Protein AF-J9F8K2-F1 (afdb_monomer)

Foldseek 3Di:
DVVVLVVLVVVLVQQWFKWKWFQDPLDTDTDDTDGDDPDQVVVCVVCVVVRDDQATWIWMWGADDPRQEIEIETDYHPNHDPVRVVSSVVCVVVVCVSSDVRSYPYYYYHPPPPPD

Radius of gyration: 13.56 Å; Cα contacts (8 Å, |Δi|>4): 188; chains: 1; bounding box: 40×27×32 Å

Structure (mmCIF, N/CA/C/O backbone):
data_AF-J9F8K2-F1
#
_entry.id   AF-J9F8K2-F1
#
loop_
_atom_site.group_PDB
_atom_site.id
_atom_site.type_symbol
_atom_site.label_atom_id
_atom_site.label_alt_id
_atom_site.label_comp_id
_atom_site.label_asym_id
_atom_site.label_entity_id
_atom_site.label_seq_id
_atom_site.pdbx_PDB_ins_code
_atom_site.Cartn_x
_atom_site.Cartn_y
_atom_site.Cartn_z
_atom_site.occupancy
_atom_site.B_iso_or_equiv
_atom_site.auth_seq_id
_atom_site.auth_comp_id
_atom_site.auth_asym_id
_atom_site.auth_atom_id
_atom_site.pdbx_PDB_model_num
ATOM 1 N N . SER A 1 1 ? 3.702 7.890 13.434 1.00 62.84 1 SER A N 1
ATOM 2 C CA . SER A 1 1 ? 4.757 7.115 14.138 1.00 62.84 1 SER A CA 1
ATOM 3 C C . SER A 1 1 ? 6.082 7.261 13.400 1.00 62.84 1 SER A C 1
ATOM 5 O O . SER A 1 1 ? 6.080 7.185 12.174 1.00 62.84 1 SER A O 1
ATOM 7 N N . ASP A 1 2 ? 7.209 7.443 14.101 1.00 79.12 2 ASP A N 1
ATOM 8 C CA . ASP A 1 2 ? 8.545 7.610 13.489 1.00 79.12 2 ASP A CA 1
ATOM 9 C C . ASP A 1 2 ? 8.914 6.492 12.506 1.00 79.12 2 ASP A C 1
ATOM 11 O O . ASP A 1 2 ? 9.618 6.723 11.523 1.00 79.12 2 ASP A O 1
ATOM 15 N N . LYS A 1 3 ? 8.413 5.272 12.740 1.00 84.44 3 LYS A N 1
ATOM 16 C CA . LYS A 1 3 ? 8.633 4.120 11.854 1.00 84.44 3 LYS A CA 1
ATOM 17 C C . LYS A 1 3 ? 8.012 4.329 10.471 1.00 84.44 3 LYS A C 1
ATOM 19 O O . LYS A 1 3 ? 8.649 4.030 9.465 1.00 84.44 3 LYS A O 1
ATOM 24 N N . LEU A 1 4 ? 6.799 4.875 10.418 1.00 85.38 4 LEU A N 1
ATOM 25 C CA . LEU A 1 4 ? 6.082 5.106 9.166 1.00 85.38 4 LEU A CA 1
ATOM 26 C C . LEU A 1 4 ? 6.705 6.252 8.362 1.00 85.38 4 LEU A C 1
ATOM 28 O O . LEU A 1 4 ? 6.889 6.129 7.155 1.00 85.38 4 LEU A O 1
ATOM 32 N N . LEU A 1 5 ? 7.113 7.331 9.035 1.00 86.44 5 LEU A N 1
ATOM 33 C CA . LEU A 1 5 ? 7.813 8.443 8.387 1.00 86.44 5 LEU A CA 1
ATOM 34 C C . LEU A 1 5 ? 9.155 7.996 7.791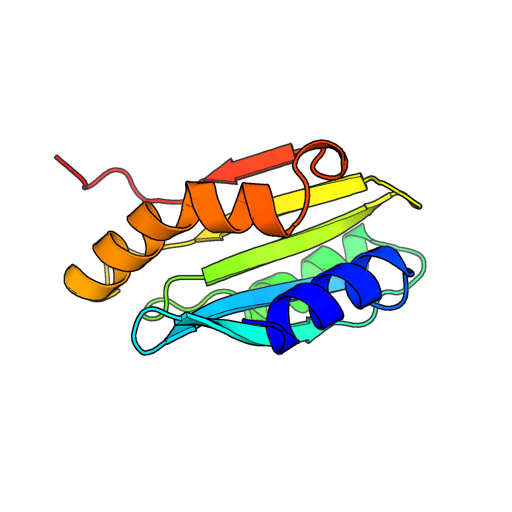 1.00 86.44 5 LEU A C 1
ATOM 36 O O . LEU A 1 5 ? 9.472 8.340 6.651 1.00 86.44 5 LEU A O 1
ATOM 40 N N . ARG A 1 6 ? 9.924 7.177 8.524 1.00 88.50 6 ARG A N 1
ATOM 41 C CA . ARG A 1 6 ? 11.156 6.556 8.007 1.00 88.50 6 ARG A CA 1
ATOM 42 C C . ARG A 1 6 ? 10.871 5.713 6.768 1.00 88.50 6 ARG A C 1
ATOM 44 O O . ARG A 1 6 ? 11.544 5.884 5.757 1.00 88.50 6 ARG A O 1
ATOM 51 N N . PHE A 1 7 ? 9.829 4.889 6.813 1.00 89.50 7 PHE A N 1
ATOM 52 C CA . PHE A 1 7 ? 9.419 4.074 5.676 1.00 89.50 7 PHE A CA 1
ATOM 53 C C . PHE A 1 7 ? 9.007 4.908 4.452 1.00 89.50 7 PHE A C 1
ATOM 55 O O . PHE A 1 7 ? 9.388 4.601 3.323 1.00 89.50 7 PHE A O 1
ATOM 62 N N . PHE A 1 8 ? 8.278 6.009 4.643 1.00 88.81 8 PHE A N 1
ATOM 63 C CA . PHE A 1 8 ? 7.94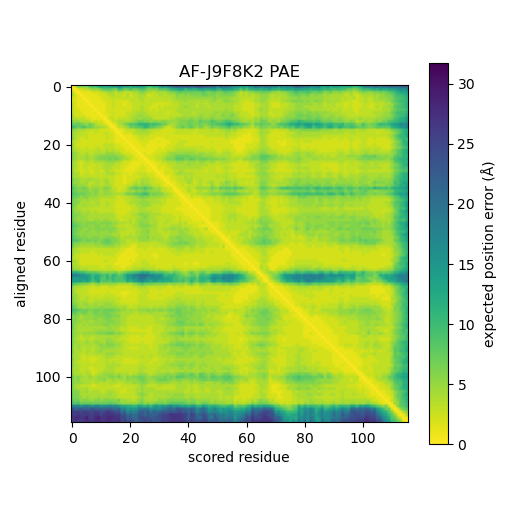2 6.915 3.543 1.00 88.81 8 PHE A CA 1
ATOM 64 C C . PHE A 1 8 ? 9.179 7.579 2.934 1.00 88.81 8 PHE A C 1
ATOM 66 O O . PHE A 1 8 ? 9.228 7.783 1.720 1.00 88.81 8 PHE A O 1
ATOM 73 N N . ASN A 1 9 ? 10.201 7.872 3.736 1.00 88.38 9 ASN A N 1
ATOM 74 C CA . ASN A 1 9 ? 11.479 8.358 3.221 1.00 88.38 9 ASN A CA 1
ATOM 75 C C . ASN A 1 9 ? 12.234 7.268 2.442 1.00 88.38 9 ASN A C 1
ATOM 77 O O . ASN A 1 9 ? 12.797 7.553 1.385 1.00 88.38 9 ASN A O 1
ATOM 81 N N . GLU A 1 10 ? 12.180 6.010 2.883 1.00 87.75 10 GLU A N 1
ATOM 82 C CA . GLU A 1 10 ? 12.724 4.875 2.125 1.00 87.75 10 GLU A CA 1
ATOM 83 C C . GLU A 1 10 ? 11.995 4.663 0.796 1.00 87.75 10 GLU A C 1
ATOM 85 O O . GLU A 1 10 ? 12.646 4.427 -0.224 1.00 87.75 10 GLU A O 1
ATOM 90 N N . CYS A 1 11 ? 10.670 4.825 0.766 1.00 86.62 11 CYS A N 1
ATOM 91 C CA . CYS A 1 11 ? 9.895 4.799 -0.473 1.00 86.62 11 CYS A CA 1
ATOM 92 C C . CYS A 1 11 ? 10.441 5.830 -1.466 1.00 86.62 11 CYS A C 1
ATOM 94 O O . CYS A 1 11 ? 10.776 5.492 -2.602 1.00 86.62 11 CYS A O 1
ATOM 96 N N . LYS A 1 12 ? 10.639 7.069 -1.004 1.00 82.69 12 LYS A N 1
ATOM 97 C CA . LYS A 1 12 ? 11.183 8.172 -1.810 1.00 82.69 12 LYS A CA 1
ATOM 98 C C . LYS A 1 12 ? 12.627 7.938 -2.274 1.00 82.69 12 LYS A C 1
ATOM 100 O O . LYS A 1 12 ? 13.026 8.523 -3.272 1.00 82.69 12 LYS A O 1
ATOM 105 N N . SER A 1 13 ? 13.390 7.056 -1.619 1.00 82.75 13 SER A N 1
ATOM 106 C CA . SER A 1 13 ? 14.744 6.670 -2.059 1.00 82.75 13 SER A CA 1
ATOM 107 C C . SER A 1 13 ? 14.770 5.761 -3.300 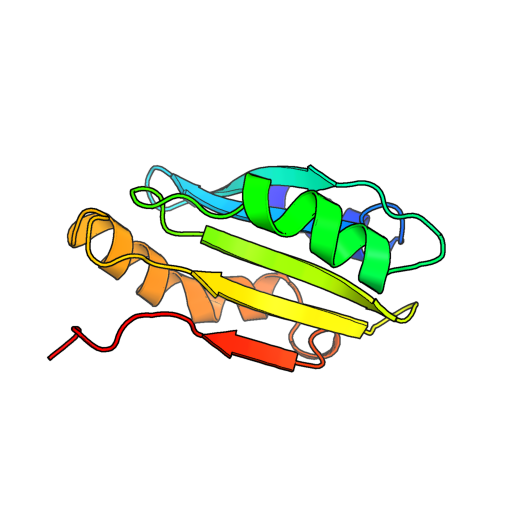1.00 82.75 13 SER A C 1
ATOM 109 O O . SER A 1 13 ? 15.840 5.476 -3.829 1.00 82.75 13 SER A O 1
ATOM 111 N N . GLY A 1 14 ? 13.607 5.283 -3.760 1.00 78.62 14 GLY A N 1
ATOM 112 C CA . GLY A 1 14 ? 13.456 4.516 -5.001 1.00 78.62 14 GLY A CA 1
ATOM 113 C C . GLY A 1 14 ? 13.626 2.999 -4.870 1.00 78.62 14 GLY A C 1
ATOM 114 O O . GLY A 1 14 ? 13.429 2.271 -5.838 1.00 78.62 14 GLY A O 1
ATOM 115 N N . LYS A 1 15 ? 13.922 2.482 -3.673 1.00 79.88 15 LYS A N 1
ATOM 116 C CA . LYS A 1 15 ? 14.086 1.032 -3.438 1.00 79.88 15 LYS A CA 1
ATOM 117 C C . LYS A 1 15 ? 12.763 0.257 -3.410 1.00 79.88 15 LYS A C 1
ATOM 119 O O . LYS A 1 15 ? 12.756 -0.959 -3.602 1.00 79.88 15 LYS A O 1
ATOM 124 N N . ILE A 1 16 ? 11.657 0.952 -3.154 1.00 89.31 16 ILE A N 1
ATOM 125 C CA . ILE A 1 16 ? 10.325 0.369 -2.975 1.00 89.31 16 ILE A CA 1
ATOM 126 C C . ILE A 1 16 ? 9.458 0.749 -4.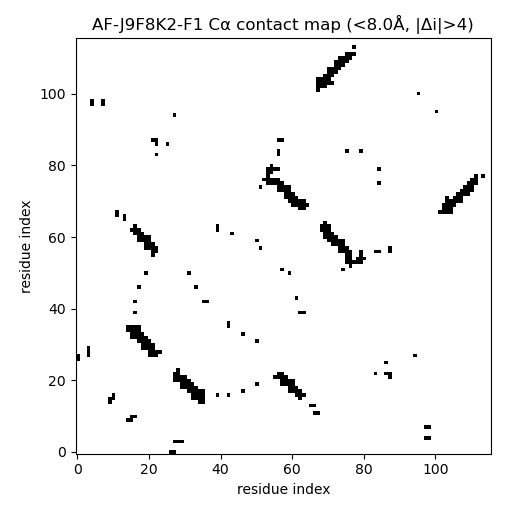175 1.00 89.31 16 ILE A C 1
ATOM 128 O O . ILE A 1 16 ? 9.402 1.909 -4.586 1.00 89.31 16 ILE A O 1
ATOM 132 N N . ARG A 1 17 ? 8.785 -0.245 -4.754 1.00 90.94 17 ARG A N 1
ATOM 133 C CA . ARG A 1 17 ? 7.842 -0.066 -5.866 1.00 90.94 17 ARG A CA 1
ATOM 134 C C . ARG A 1 17 ? 6.410 -0.051 -5.387 1.00 90.94 17 ARG A C 1
ATOM 136 O O . ARG A 1 17 ? 5.631 0.759 -5.873 1.00 90.94 17 ARG A O 1
ATOM 143 N N . LEU A 1 18 ? 6.081 -0.942 -4.462 1.00 92.44 18 LEU A N 1
ATOM 144 C CA . LEU A 1 18 ? 4.752 -1.051 -3.888 1.00 92.44 18 LEU A CA 1
ATOM 145 C C . LEU A 1 18 ? 4.861 -1.082 -2.367 1.00 92.44 18 LEU A C 1
ATOM 147 O O . LEU A 1 18 ? 5.735 -1.758 -1.830 1.00 92.44 18 LEU A O 1
ATOM 151 N N . ALA A 1 19 ? 3.947 -0.407 -1.682 1.00 93.00 19 ALA A N 1
ATOM 152 C CA . ALA A 1 19 ? 3.728 -0.579 -0.255 1.00 93.00 19 ALA A CA 1
ATOM 153 C C . ALA A 1 19 ? 2.231 -0.694 0.046 1.00 93.00 19 ALA A C 1
ATOM 155 O O . ALA A 1 19 ? 1.451 0.143 -0.405 1.00 93.00 19 ALA A O 1
ATOM 156 N N . LYS A 1 20 ? 1.851 -1.700 0.838 1.00 94.06 20 LYS A N 1
ATOM 157 C CA . LYS A 1 20 ? 0.524 -1.836 1.448 1.00 94.06 20 LYS A CA 1
ATOM 158 C C . LYS A 1 20 ? 0.600 -1.319 2.878 1.00 94.06 20 LYS A C 1
ATOM 160 O O . LYS A 1 20 ? 1.401 -1.811 3.676 1.00 94.06 20 LYS A O 1
ATOM 165 N N . ILE A 1 21 ? -0.246 -0.356 3.204 1.00 93.69 21 ILE A N 1
ATOM 166 C CA . ILE A 1 21 ? -0.399 0.210 4.538 1.00 93.69 21 ILE A CA 1
ATOM 167 C C . ILE A 1 21 ? -1.813 -0.098 5.010 1.00 93.69 21 ILE A C 1
ATOM 169 O O . ILE A 1 21 ? -2.771 0.059 4.264 1.00 93.69 21 ILE A O 1
ATOM 173 N N . VAL A 1 22 ? -1.941 -0.542 6.249 1.00 92.75 22 VAL A N 1
ATOM 174 C CA . VAL A 1 22 ? -3.2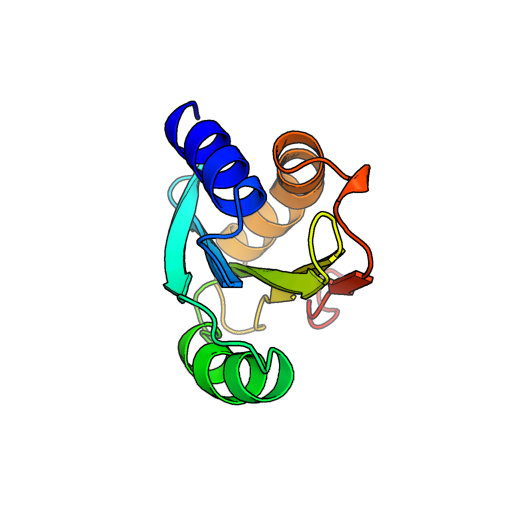16 -0.892 6.881 1.00 92.75 22 VAL A CA 1
ATOM 175 C C . VAL A 1 22 ? -3.352 -0.106 8.170 1.00 92.75 22 VAL A C 1
ATOM 177 O O . VAL A 1 22 ? -2.347 0.322 8.743 1.00 92.75 22 VAL A O 1
ATOM 180 N N . VAL A 1 23 ? -4.579 0.081 8.641 1.00 90.38 23 VAL A N 1
ATOM 181 C CA . VAL A 1 23 ? -4.807 0.657 9.966 1.00 90.38 23 VAL A CA 1
ATOM 182 C C . VAL A 1 23 ? -5.000 -0.483 10.953 1.00 90.38 23 VAL A C 1
ATOM 184 O O . VAL A 1 23 ? -5.978 -1.216 10.869 1.00 90.38 23 VAL A O 1
ATOM 187 N N . LYS A 1 24 ? -4.064 -0.639 11.889 1.00 87.31 24 LYS A N 1
ATOM 188 C CA . LYS A 1 24 ? -4.138 -1.630 12.969 1.00 87.31 24 LYS A CA 1
ATOM 189 C C . LYS A 1 24 ? -4.085 -0.898 14.295 1.00 87.31 24 LYS A C 1
ATOM 191 O O . LYS A 1 24 ? -3.177 -0.107 14.512 1.00 87.31 24 LYS A O 1
ATOM 196 N N . ASN A 1 25 ? -5.063 -1.154 15.163 1.00 85.62 25 ASN A N 1
ATOM 197 C CA . ASN A 1 25 ? -5.198 -0.467 16.452 1.00 85.62 25 ASN A CA 1
ATOM 198 C C . ASN A 1 25 ? -5.135 1.067 16.317 1.00 85.62 25 ASN A C 1
ATOM 200 O O . ASN A 1 25 ? -4.444 1.723 17.083 1.00 85.62 25 ASN A O 1
ATOM 204 N N . GLU A 1 26 ? -5.823 1.620 15.310 1.00 83.56 26 GLU A N 1
ATOM 205 C CA . GLU A 1 26 ? -5.874 3.069 15.027 1.00 83.56 26 GLU A CA 1
ATOM 206 C C . GLU A 1 26 ? -4.530 3.689 14.587 1.00 83.56 26 GLU A C 1
ATOM 208 O O . GLU A 1 26 ? -4.436 4.898 14.386 1.00 83.56 26 GLU A O 1
ATOM 213 N N . GLU A 1 27 ? -3.515 2.863 14.313 1.00 86.94 27 GLU A N 1
ATOM 214 C CA . GLU A 1 27 ? -2.223 3.292 13.784 1.00 86.94 27 GLU A CA 1
ATOM 215 C C . GLU A 1 27 ? -1.972 2.783 12.359 1.00 86.94 27 GLU A C 1
ATOM 217 O O . GLU A 1 27 ? -2.262 1.638 12.001 1.00 86.94 27 GLU A O 1
ATOM 222 N N . LEU A 1 28 ? -1.364 3.638 11.535 1.00 89.81 28 LEU A N 1
ATOM 223 C CA . LEU A 1 28 ? -0.927 3.292 10.186 1.00 89.81 28 LEU A CA 1
ATOM 224 C C . LEU A 1 28 ? 0.317 2.395 10.238 1.00 89.81 28 LEU A C 1
ATOM 226 O O . LEU A 1 28 ? 1.387 2.806 10.693 1.00 89.81 28 LEU A O 1
ATOM 230 N N . CYS A 1 29 ? 0.183 1.178 9.718 1.00 90.88 29 CYS A N 1
ATOM 231 C CA . CYS A 1 29 ? 1.211 0.146 9.752 1.00 90.88 29 CYS A CA 1
ATOM 232 C C . CYS A 1 29 ? 1.528 -0.365 8.345 1.00 90.88 29 CYS A C 1
ATOM 234 O O . CYS A 1 29 ? 0.628 -0.636 7.553 1.00 90.88 29 CYS A O 1
ATOM 236 N N . VAL A 1 30 ? 2.812 -0.559 8.042 1.00 92.00 30 VAL A N 1
ATOM 237 C CA . VAL A 1 30 ? 3.239 -1.208 6.795 1.00 92.00 30 VAL A CA 1
ATOM 238 C C . VAL A 1 30 ? 2.969 -2.707 6.908 1.00 92.00 30 VAL A C 1
ATOM 240 O O . VAL A 1 30 ? 3.493 -3.366 7.801 1.00 92.00 30 VAL A O 1
ATOM 243 N N . ASN A 1 31 ? 2.137 -3.234 6.014 1.00 91.44 31 ASN A N 1
ATOM 244 C CA . ASN A 1 31 ? 1.745 -4.645 5.981 1.00 91.44 31 ASN A CA 1
ATOM 245 C C . ASN A 1 31 ? 2.557 -5.424 4.937 1.00 91.44 31 ASN A C 1
ATOM 247 O O . ASN A 1 31 ? 3.005 -6.534 5.203 1.00 91.44 31 ASN A O 1
ATOM 251 N N . PHE A 1 32 ? 2.808 -4.814 3.776 1.00 90.31 32 PHE A N 1
ATOM 252 C CA . PHE A 1 32 ? 3.562 -5.431 2.687 1.00 90.31 32 PHE A CA 1
ATOM 253 C C . PHE A 1 32 ? 4.406 -4.395 1.942 1.00 90.31 32 PHE A C 1
ATOM 255 O O . PHE A 1 32 ? 4.014 -3.234 1.813 1.00 90.31 32 PHE A O 1
ATOM 262 N N . GLN A 1 33 ? 5.554 -4.828 1.420 1.00 91.12 33 GLN A N 1
ATOM 263 C CA . GLN A 1 33 ? 6.396 -4.034 0.531 1.00 91.12 33 GLN A CA 1
ATOM 264 C C . GLN A 1 33 ? 6.910 -4.885 -0.634 1.00 91.12 33 GLN A C 1
ATOM 266 O O . GLN A 1 33 ? 7.410 -5.994 -0.447 1.00 91.12 33 GLN A O 1
ATOM 271 N N . GLY A 1 34 ? 6.821 -4.337 -1.840 1.00 88.12 34 GLY A N 1
ATOM 272 C CA . GLY A 1 34 ? 7.292 -4.950 -3.073 1.00 88.12 34 GLY A CA 1
ATOM 273 C C . GLY A 1 34 ? 8.479 -4.184 -3.645 1.00 88.12 34 GLY A C 1
ATOM 274 O O . GLY A 1 34 ? 8.427 -2.960 -3.816 1.00 88.12 34 GLY A O 1
ATOM 275 N N . LYS A 1 35 ? 9.545 -4.911 -3.991 1.00 88.06 35 LYS A N 1
ATOM 276 C CA . LYS A 1 35 ? 10.618 -4.381 -4.843 1.00 88.06 35 LYS A CA 1
ATOM 277 C C . LYS A 1 35 ? 10.123 -4.297 -6.285 1.00 88.06 35 LYS A C 1
ATOM 279 O O . LYS A 1 35 ? 9.331 -5.133 -6.722 1.00 88.06 35 LYS A O 1
ATOM 284 N N . GLY A 1 36 ? 10.591 -3.279 -6.997 1.00 84.25 36 GLY A N 1
ATOM 285 C CA . GLY A 1 36 ? 10.265 -3.083 -8.404 1.00 84.25 36 GLY A CA 1
ATOM 286 C C . GLY A 1 36 ? 11.360 -3.547 -9.334 1.00 84.25 36 GLY A C 1
ATOM 287 O O . GLY A 1 36 ? 12.530 -3.605 -8.958 1.00 84.25 36 GLY A O 1
ATOM 288 N N . THR A 1 37 ? 10.956 -3.810 -10.563 1.00 86.25 37 THR A N 1
ATOM 289 C CA . THR A 1 37 ? 11.825 -3.934 -11.725 1.00 86.25 37 THR A CA 1
ATOM 290 C C . THR A 1 37 ? 11.791 -2.630 -12.526 1.00 86.25 37 THR A C 1
ATOM 292 O O . THR A 1 37 ? 11.266 -1.611 -12.066 1.00 86.25 37 THR A O 1
ATOM 295 N N . THR A 1 38 ? 12.369 -2.628 -13.724 1.00 84.75 38 THR A N 1
ATOM 296 C CA . THR A 1 38 ? 12.282 -1.500 -14.660 1.00 84.75 38 THR A CA 1
ATOM 297 C C . THR A 1 38 ? 10.883 -1.340 -15.265 1.00 84.75 38 THR A C 1
ATOM 299 O O . THR A 1 38 ? 10.515 -0.229 -15.640 1.00 84.75 38 THR A O 1
ATOM 302 N N . ASP A 1 39 ? 10.074 -2.406 -15.315 1.00 89.44 39 ASP A N 1
ATOM 303 C CA . ASP A 1 39 ? 8.710 -2.371 -15.847 1.00 89.44 39 ASP A CA 1
ATOM 304 C C . ASP A 1 39 ? 7.674 -2.275 -14.721 1.00 89.44 39 ASP A C 1
ATOM 306 O O . ASP A 1 39 ? 7.213 -3.267 -14.148 1.00 89.44 39 ASP A O 1
ATOM 310 N N . TRP A 1 40 ? 7.247 -1.044 -14.438 1.00 89.62 40 TRP A N 1
ATOM 311 C CA . TRP A 1 40 ? 6.222 -0.789 -13.431 1.00 89.62 40 TRP A CA 1
ATOM 312 C C . TRP A 1 40 ? 4.872 -1.438 -13.773 1.00 89.62 40 TRP A C 1
ATOM 314 O O . TRP A 1 40 ? 4.109 -1.749 -12.865 1.00 89.62 40 TRP A O 1
ATOM 324 N N . ARG A 1 41 ? 4.535 -1.667 -15.050 1.00 90.69 41 ARG A N 1
ATOM 325 C CA . ARG A 1 41 ? 3.246 -2.282 -15.413 1.00 90.69 41 ARG A CA 1
ATOM 326 C C . ARG A 1 41 ? 3.243 -3.765 -15.077 1.00 90.69 41 ARG A C 1
ATOM 328 O O . ARG A 1 41 ? 2.239 -4.271 -14.574 1.00 90.69 41 ARG A O 1
ATOM 335 N N . ALA A 1 42 ? 4.355 -4.448 -15.340 1.00 91.25 42 ALA A N 1
ATOM 336 C CA . ALA A 1 42 ? 4.544 -5.835 -14.931 1.00 91.25 42 ALA A CA 1
ATOM 337 C C . ALA A 1 42 ? 4.526 -5.961 -13.401 1.00 91.25 42 ALA A C 1
ATOM 339 O O . ALA A 1 42 ? 3.803 -6.803 -12.865 1.00 91.25 42 ALA A O 1
ATOM 340 N N . ASP A 1 43 ? 5.236 -5.071 -12.699 1.00 91.06 43 ASP A N 1
ATOM 341 C CA . ASP A 1 43 ? 5.239 -5.026 -11.234 1.00 91.06 43 ASP A CA 1
ATOM 342 C C . ASP A 1 43 ? 3.826 -4.816 -10.667 1.00 91.06 43 ASP A C 1
ATOM 344 O O . ASP A 1 43 ? 3.438 -5.476 -9.705 1.00 91.06 43 ASP A O 1
ATOM 348 N N . PHE A 1 44 ? 3.042 -3.916 -11.270 1.00 89.56 44 PHE A N 1
ATOM 349 C CA . PHE A 1 44 ? 1.671 -3.632 -10.847 1.00 89.56 44 PHE A CA 1
ATOM 350 C C . PHE A 1 44 ? 0.785 -4.874 -10.958 1.00 89.56 44 PHE A C 1
ATOM 352 O O . PHE A 1 44 ? 0.130 -5.253 -9.991 1.00 89.56 44 PHE A O 1
ATOM 359 N N . LYS A 1 45 ? 0.808 -5.551 -12.113 1.00 89.62 45 LYS A N 1
ATOM 360 C CA . LYS A 1 45 ? 0.031 -6.781 -12.338 1.00 89.62 45 LYS A CA 1
ATOM 361 C C . LYS A 1 45 ? 0.433 -7.910 -11.392 1.00 89.62 45 LYS A C 1
ATOM 363 O O . LYS A 1 45 ? -0.422 -8.693 -10.999 1.00 89.62 45 LYS A O 1
ATOM 368 N N . ARG A 1 46 ? 1.720 -7.992 -11.048 1.00 89.62 46 ARG A N 1
ATOM 369 C CA . ARG A 1 46 ? 2.256 -9.018 -10.153 1.00 89.62 46 ARG A CA 1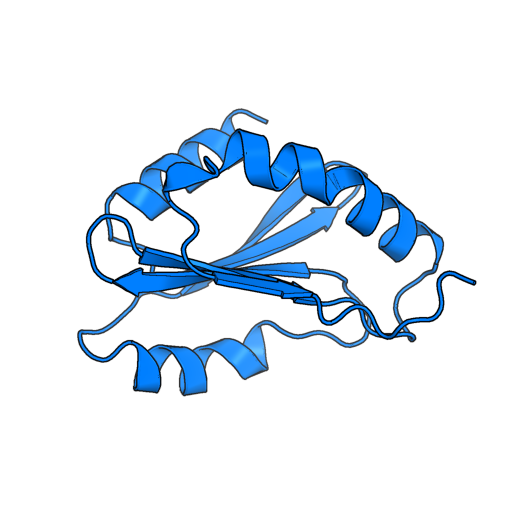
ATOM 370 C C . ARG A 1 46 ? 1.853 -8.789 -8.700 1.00 89.62 46 ARG A C 1
ATOM 372 O O . ARG A 1 46 ? 1.419 -9.730 -8.058 1.00 89.62 46 ARG A O 1
ATOM 379 N N . HIS A 1 47 ? 2.044 -7.576 -8.181 1.00 86.62 47 HIS A N 1
ATOM 380 C CA . HIS A 1 47 ? 1.915 -7.317 -6.742 1.00 86.62 47 HIS A CA 1
ATOM 381 C C . HIS A 1 47 ? 0.496 -6.939 -6.308 1.00 86.62 47 HIS A C 1
ATOM 383 O O . HIS A 1 47 ? 0.153 -7.130 -5.146 1.00 86.62 47 HIS A O 1
ATOM 389 N N . LEU A 1 48 ? -0.326 -6.373 -7.200 1.00 84.75 48 LEU A N 1
ATOM 390 C CA . LEU A 1 48 ? -1.655 -5.881 -6.822 1.00 84.75 48 LEU A CA 1
ATOM 391 C C . LEU A 1 48 ? -2.579 -6.973 -6.244 1.00 84.75 48 LEU A C 1
ATOM 393 O O . LEU A 1 48 ? -3.198 -6.688 -5.218 1.00 84.75 48 LEU A O 1
ATOM 397 N N . PRO A 1 49 ? -2.672 -8.191 -6.823 1.00 85.88 49 PRO A N 1
ATOM 398 C CA . PRO A 1 49 ? -3.552 -9.235 -6.292 1.00 85.88 49 PRO A CA 1
ATOM 399 C C . PRO A 1 49 ? -3.229 -9.619 -4.844 1.00 85.88 49 PRO A C 1
ATOM 401 O O . PRO A 1 49 ? -4.144 -9.817 -4.056 1.00 85.88 49 PRO A O 1
ATOM 404 N N . ASP A 1 50 ? -1.945 -9.634 -4.476 1.00 85.25 50 ASP A N 1
ATOM 405 C CA . ASP A 1 50 ? -1.489 -10.000 -3.127 1.00 85.25 50 ASP A CA 1
ATOM 406 C C . ASP A 1 50 ? -1.756 -8.898 -2.083 1.00 85.25 50 ASP A C 1
ATOM 408 O O . ASP A 1 50 ? -1.649 -9.121 -0.877 1.00 85.25 50 ASP A O 1
ATOM 412 N N . CYS A 1 51 ? -2.076 -7.678 -2.526 1.00 86.06 51 CYS A N 1
ATOM 413 C CA . CYS A 1 51 ? -2.252 -6.526 -1.642 1.00 86.06 51 CYS A CA 1
ATOM 414 C C . CYS A 1 51 ? -3.708 -6.260 -1.250 1.00 86.06 51 CYS A C 1
ATOM 416 O O . CYS A 1 51 ? -3.948 -5.546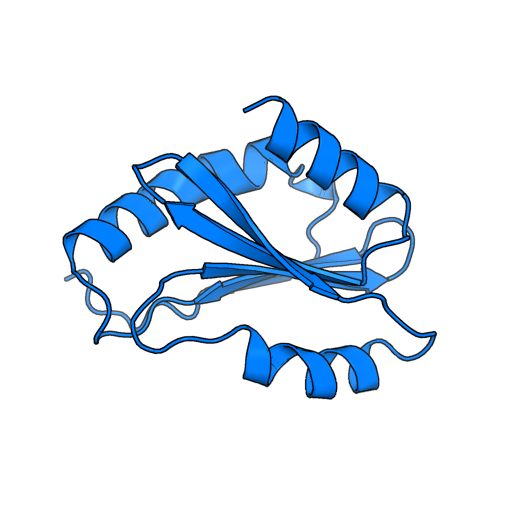 -0.269 1.00 86.06 51 CYS A O 1
ATOM 418 N N . ILE A 1 52 ? -4.662 -6.788 -2.016 1.00 86.69 52 ILE A N 1
ATOM 419 C CA . ILE A 1 52 ? -6.091 -6.547 -1.824 1.00 86.69 52 ILE A CA 1
ATOM 420 C C . ILE A 1 52 ? -6.668 -7.680 -0.978 1.00 86.69 52 ILE A C 1
ATOM 422 O O . ILE A 1 52 ? -6.567 -8.848 -1.339 1.00 86.69 52 ILE A O 1
ATOM 426 N N . ASP A 1 53 ? -7.299 -7.315 0.134 1.00 86.75 53 ASP A N 1
ATOM 427 C CA . ASP A 1 53 ? -8.012 -8.237 1.013 1.00 86.75 53 ASP A CA 1
ATOM 428 C C . ASP A 1 53 ? -9.468 -7.775 1.151 1.00 86.75 53 ASP A C 1
ATOM 430 O O . ASP A 1 53 ? -9.757 -6.581 1.242 1.00 86.75 53 ASP A O 1
ATOM 434 N N . ALA A 1 54 ? -10.384 -8.737 1.154 1.00 86.19 54 ALA A N 1
ATOM 435 C CA . ALA A 1 54 ? -11.814 -8.531 1.332 1.00 86.19 54 ALA A CA 1
ATOM 436 C C . ALA A 1 54 ? -12.206 -8.036 2.734 1.00 86.19 54 ALA A C 1
ATOM 438 O O . ALA A 1 54 ? -13.282 -7.475 2.912 1.00 86.19 54 ALA A O 1
ATOM 439 N N . PHE A 1 55 ? -11.381 -8.289 3.745 1.00 88.38 55 PHE A N 1
ATOM 440 C CA . PHE A 1 55 ? -11.705 -8.009 5.141 1.00 88.38 55 PHE A CA 1
ATOM 441 C C . PHE A 1 55 ? -10.784 -6.965 5.775 1.00 88.38 55 PHE A C 1
ATOM 443 O O . PHE A 1 55 ? -11.105 -6.476 6.853 1.00 88.38 55 PHE A O 1
ATOM 450 N N . GLU A 1 56 ? -9.684 -6.584 5.117 1.00 90.00 56 GLU A N 1
ATOM 451 C CA . GLU A 1 56 ? -8.695 -5.631 5.641 1.00 90.00 56 GLU A CA 1
ATOM 452 C C . GLU A 1 56 ? -8.604 -4.388 4.732 1.00 90.00 56 GLU A C 1
ATOM 454 O O . GLU A 1 56 ? -7.982 -4.446 3.665 1.00 90.00 56 GLU A O 1
ATOM 459 N N . PRO A 1 57 ? -9.179 -3.238 5.138 1.00 92.69 57 PRO A N 1
ATOM 460 C CA . PRO A 1 57 ? -9.017 -1.980 4.417 1.00 92.69 57 PRO A CA 1
ATOM 461 C C . PRO A 1 57 ? -7.544 -1.566 4.340 1.00 92.69 57 PRO A C 1
ATOM 463 O O . PRO A 1 57 ? -6.810 -1.620 5.334 1.00 92.69 57 PRO A O 1
ATOM 466 N N . CYS A 1 58 ? -7.094 -1.123 3.167 1.00 93.50 58 CYS A N 1
ATOM 467 C CA . CYS A 1 58 ? -5.688 -0.809 2.949 1.00 93.50 58 CYS A CA 1
ATOM 468 C C . CYS A 1 58 ? -5.456 0.371 1.998 1.00 93.50 58 CYS A C 1
ATOM 470 O O . CYS A 1 58 ? -6.211 0.647 1.064 1.00 93.50 58 CYS A O 1
ATOM 472 N N . TYR A 1 59 ? -4.351 1.070 2.239 1.00 93.12 59 TYR A N 1
ATOM 473 C CA . TYR A 1 59 ? -3.751 2.015 1.316 1.00 93.12 59 TYR A CA 1
ATOM 474 C C . TYR A 1 59 ? -2.645 1.319 0.539 1.00 93.12 59 TYR A C 1
ATOM 476 O O . TYR A 1 59 ? -1.769 0.687 1.126 1.00 93.12 59 TYR A O 1
ATOM 484 N N . ILE A 1 60 ? -2.642 1.485 -0.775 1.00 93.19 60 ILE A N 1
ATOM 485 C CA . ILE A 1 60 ? -1.576 1.000 -1.640 1.00 93.19 60 ILE A CA 1
ATOM 486 C C . ILE A 1 60 ? -0.868 2.207 -2.243 1.00 93.19 60 ILE A C 1
ATOM 488 O O . ILE A 1 60 ? -1.459 2.993 -2.985 1.00 93.19 60 ILE A O 1
ATOM 492 N N . LEU A 1 61 ? 0.415 2.341 -1.927 1.00 92.81 61 LEU A N 1
ATOM 493 C CA . LEU A 1 61 ? 1.329 3.251 -2.602 1.00 92.81 61 LEU A CA 1
ATOM 494 C C . LEU A 1 61 ? 2.053 2.488 -3.699 1.00 92.81 61 LEU A C 1
ATOM 496 O O . LEU A 1 61 ? 2.715 1.490 -3.425 1.00 92.81 61 LEU A O 1
ATOM 500 N N . PHE A 1 62 ? 1.959 2.976 -4.929 1.00 93.50 62 PHE A N 1
ATOM 501 C CA . PHE A 1 62 ? 2.612 2.365 -6.075 1.00 93.50 62 PHE A CA 1
ATOM 502 C C . PHE A 1 62 ? 3.422 3.388 -6.866 1.00 93.50 62 PHE A C 1
ATOM 504 O O . PHE A 1 62 ? 2.896 4.404 -7.313 1.00 93.50 62 PHE A O 1
ATOM 511 N N . ARG A 1 63 ? 4.710 3.123 -7.067 1.00 91.38 63 ARG A N 1
ATOM 512 C CA . ARG A 1 63 ? 5.620 4.004 -7.799 1.00 91.38 63 ARG A CA 1
ATOM 513 C C . ARG A 1 63 ? 5.524 3.723 -9.295 1.00 91.38 63 ARG A C 1
ATOM 515 O O . ARG A 1 63 ? 5.827 2.614 -9.726 1.00 91.38 63 ARG A O 1
ATOM 522 N N . ILE A 1 64 ? 5.162 4.724 -10.089 1.00 90.12 64 ILE A N 1
ATOM 523 C CA . ILE A 1 64 ? 5.074 4.632 -11.558 1.00 90.12 64 ILE A CA 1
ATOM 524 C C . ILE A 1 64 ? 6.199 5.359 -12.285 1.00 90.12 64 ILE A C 1
ATOM 526 O O . ILE A 1 64 ? 6.537 4.973 -13.397 1.00 90.12 64 ILE A O 1
ATOM 530 N N . ASP A 1 65 ? 6.774 6.392 -11.671 1.00 80.88 65 ASP A N 1
ATOM 531 C CA . ASP A 1 65 ? 7.799 7.223 -12.297 1.00 80.88 65 ASP A CA 1
ATOM 532 C C . ASP A 1 65 ? 8.834 7.662 -11.259 1.00 80.88 65 ASP A C 1
ATOM 534 O O . ASP A 1 65 ? 8.505 7.876 -10.086 1.00 80.88 65 ASP A O 1
ATOM 538 N N . GLU A 1 66 ? 10.082 7.788 -11.692 1.00 68.81 66 GLU A N 1
ATOM 539 C CA . GLU A 1 66 ? 11.187 8.242 -10.853 1.00 68.81 66 GLU A CA 1
ATOM 540 C C . GLU A 1 66 ? 11.469 9.723 -11.141 1.00 68.81 66 GLU A C 1
ATOM 542 O O . GLU A 1 66 ? 11.512 10.106 -12.307 1.00 68.81 66 GLU A O 1
ATOM 547 N N . PRO A 1 67 ? 11.665 10.586 -10.124 1.00 64.69 67 PRO A N 1
ATOM 548 C CA . PRO A 1 67 ? 11.719 10.301 -8.683 1.00 64.69 67 PRO A CA 1
ATOM 549 C C . PRO A 1 67 ? 10.375 10.478 -7.944 1.00 64.69 67 PRO A C 1
ATOM 551 O O . PRO A 1 67 ? 10.251 10.069 -6.789 1.00 64.69 67 PRO A O 1
ATOM 554 N N . TYR A 1 68 ? 9.370 11.097 -8.577 1.00 68.38 68 TYR A N 1
ATOM 555 C CA . TYR A 1 68 ? 8.223 11.703 -7.876 1.00 68.38 68 TYR A CA 1
ATOM 556 C C . TYR A 1 68 ? 6.842 11.243 -8.371 1.00 68.38 68 TYR A C 1
ATOM 558 O O . TYR A 1 68 ? 5.843 11.910 -8.117 1.00 68.38 68 TYR A O 1
ATOM 566 N N . GLY A 1 69 ? 6.745 10.115 -9.082 1.00 86.62 69 GLY A N 1
ATOM 567 C CA . GLY A 1 69 ? 5.465 9.609 -9.580 1.00 86.62 69 GLY A CA 1
ATOM 568 C C . GLY A 1 69 ? 4.903 8.483 -8.730 1.00 86.62 69 GLY A C 1
ATOM 569 O O . GLY A 1 69 ? 5.196 7.318 -9.000 1.00 86.62 69 GLY A O 1
ATOM 570 N N . TRP A 1 70 ? 4.046 8.811 -7.763 1.00 92.12 70 TRP A N 1
ATOM 571 C CA . TRP A 1 70 ? 3.304 7.815 -6.988 1.00 92.12 70 TRP A CA 1
ATOM 572 C C . TRP A 1 70 ? 1.817 7.815 -7.314 1.00 92.12 70 TRP A C 1
ATOM 574 O O . TRP A 1 70 ? 1.183 8.859 -7.472 1.00 92.12 70 TRP A O 1
ATOM 584 N N . ILE A 1 71 ? 1.255 6.618 -7.368 1.00 92.62 71 ILE A N 1
ATOM 585 C CA . ILE A 1 71 ? -0.175 6.371 -7.315 1.00 92.62 71 ILE A CA 1
ATOM 586 C C . ILE A 1 71 ? -0.512 6.007 -5.875 1.00 92.62 71 ILE A C 1
ATOM 588 O O . ILE A 1 71 ? 0.121 5.132 -5.286 1.00 92.62 71 ILE A O 1
ATOM 592 N N . LEU A 1 72 ? -1.520 6.673 -5.323 1.00 92.69 72 LEU A N 1
ATOM 593 C CA . LEU A 1 72 ? -2.135 6.291 -4.062 1.00 92.69 72 LEU A CA 1
ATOM 594 C C . LEU A 1 72 ? -3.506 5.688 -4.349 1.00 92.69 72 LEU A C 1
ATOM 596 O O . LEU A 1 72 ? -4.359 6.336 -4.954 1.00 92.69 72 LEU A O 1
ATOM 600 N N . MET A 1 73 ? -3.719 4.462 -3.899 1.00 91.94 73 MET A N 1
ATOM 601 C CA . MET A 1 73 ? -5.008 3.788 -3.968 1.00 91.94 73 MET A CA 1
ATOM 602 C C . MET A 1 73 ? -5.502 3.509 -2.554 1.00 91.94 73 MET A C 1
ATOM 60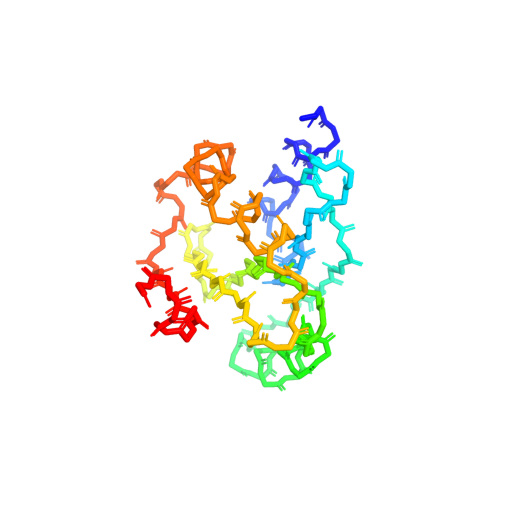4 O O . MET A 1 73 ? -4.714 3.131 -1.690 1.00 91.94 73 MET A O 1
ATOM 608 N N . SER A 1 74 ? -6.790 3.696 -2.314 1.00 91.44 74 SER A N 1
ATOM 609 C CA . SER A 1 74 ? -7.461 3.235 -1.101 1.00 91.44 74 SER A CA 1
ATOM 610 C C . SER A 1 74 ? -8.450 2.135 -1.472 1.00 91.44 74 SER A C 1
ATOM 612 O O . SER A 1 74 ? -9.210 2.279 -2.431 1.00 91.44 74 SER A O 1
ATOM 614 N N . PHE A 1 75 ? -8.412 1.032 -0.733 1.00 90.50 75 PHE A N 1
ATOM 615 C CA . PHE A 1 75 ? -9.283 -0.121 -0.917 1.00 90.50 75 PHE A CA 1
ATOM 616 C C . PHE A 1 75 ? -9.981 -0.438 0.401 1.00 90.50 75 PHE A C 1
ATOM 618 O O . PHE A 1 75 ? -9.330 -0.588 1.433 1.00 90.50 75 PHE A O 1
ATOM 625 N N . ALA A 1 76 ? -11.305 -0.535 0.354 1.00 90.06 76 ALA A N 1
ATOM 626 C CA . ALA A 1 76 ? -12.129 -0.988 1.463 1.00 90.06 76 ALA A CA 1
ATOM 627 C C . ALA A 1 76 ? -13.327 -1.742 0.878 1.00 90.06 76 ALA A C 1
ATOM 629 O O . ALA A 1 76 ? -14.210 -1.134 0.275 1.00 90.06 76 ALA A O 1
ATOM 630 N N . ASP A 1 77 ? -13.317 -3.065 1.015 1.00 88.50 77 ASP A N 1
ATOM 631 C CA . ASP A 1 77 ? -14.418 -3.936 0.599 1.00 88.50 77 ASP A CA 1
ATOM 632 C C . ASP A 1 77 ? -15.576 -3.840 1.604 1.00 88.50 77 ASP A C 1
ATOM 634 O O . ASP A 1 77 ? -15.374 -3.565 2.791 1.00 88.50 77 ASP A O 1
ATOM 638 N N . ASP A 1 78 ? -16.804 -4.074 1.147 1.00 85.50 78 ASP A N 1
ATOM 639 C CA . ASP A 1 78 ? -17.992 -3.981 1.994 1.00 85.50 78 ASP A CA 1
ATOM 640 C C . ASP A 1 78 ? -17.978 -4.971 3.160 1.00 85.50 78 ASP A C 1
ATOM 642 O O . ASP A 1 78 ? -18.524 -4.658 4.222 1.00 85.50 78 ASP A O 1
ATOM 646 N N . ARG A 1 79 ? -17.295 -6.110 2.994 1.00 87.31 79 ARG A N 1
ATOM 647 C CA . ARG A 1 79 ? -17.145 -7.159 4.009 1.00 87.31 79 ARG A CA 1
ATOM 648 C C . ARG A 1 79 ? -16.235 -6.764 5.172 1.00 87.31 79 ARG A C 1
ATOM 650 O O . ARG A 1 79 ? -16.320 -7.393 6.227 1.00 87.31 79 ARG A O 1
ATOM 657 N N . ALA A 1 80 ? -15.393 -5.741 5.018 1.00 87.50 80 ALA A N 1
ATOM 658 C CA . ALA A 1 80 ? -14.563 -5.258 6.113 1.00 87.50 80 ALA A CA 1
ATOM 659 C C . ALA A 1 80 ? -15.424 -4.648 7.242 1.00 87.50 80 ALA A C 1
ATOM 661 O O . ALA A 1 80 ? -16.424 -3.970 6.959 1.00 87.50 80 ALA A O 1
ATOM 662 N N . PRO A 1 81 ? -15.050 -4.830 8.525 1.00 87.94 81 PRO A N 1
ATOM 663 C CA . PRO A 1 81 ? -15.819 -4.307 9.651 1.00 87.94 81 PRO A CA 1
ATOM 664 C C . PRO A 1 81 ? -16.057 -2.796 9.545 1.00 87.94 81 PRO A C 1
ATOM 666 O O . PRO A 1 81 ? -15.134 -2.026 9.280 1.00 87.94 81 PRO A O 1
ATOM 669 N N . VAL A 1 82 ? -17.288 -2.343 9.813 1.00 88.25 82 VAL A N 1
ATOM 670 C CA . VAL A 1 82 ? -17.669 -0.918 9.703 1.00 88.25 82 VAL A CA 1
ATOM 671 C C . VAL A 1 82 ? -16.736 -0.020 10.518 1.00 88.25 82 VAL A C 1
ATOM 673 O O . VAL A 1 82 ? -16.260 0.988 10.004 1.00 88.25 82 VAL A O 1
ATOM 676 N N . ARG A 1 83 ? -16.409 -0.419 11.756 1.00 87.25 83 ARG A N 1
ATOM 677 C CA . ARG A 1 83 ? -15.462 0.307 12.615 1.00 87.25 83 ARG A CA 1
ATOM 678 C C . ARG A 1 83 ? -14.110 0.503 11.922 1.00 87.25 83 ARG A C 1
ATOM 680 O O . ARG A 1 83 ? -13.588 1.612 11.925 1.00 87.25 83 ARG A O 1
ATOM 687 N N . GLU A 1 84 ? -13.559 -0.539 11.305 1.00 87.50 84 GLU A N 1
ATOM 688 C CA . GLU A 1 84 ? -12.269 -0.457 10.609 1.00 87.50 84 GLU A CA 1
ATOM 689 C C . GLU A 1 84 ? -12.351 0.427 9.367 1.00 87.50 84 GLU A C 1
ATOM 691 O O . GLU A 1 84 ? -11.482 1.273 9.172 1.00 87.50 84 GLU A O 1
ATOM 696 N N . LYS A 1 85 ? -13.431 0.319 8.581 1.00 87.38 85 LYS A N 1
ATOM 697 C CA . LYS A 1 85 ? -13.675 1.200 7.426 1.00 87.38 85 LYS A CA 1
ATOM 698 C C . LYS A 1 85 ? -13.772 2.670 7.834 1.00 87.38 85 LYS A C 1
ATOM 700 O O . LYS A 1 85 ? -13.221 3.528 7.147 1.00 87.38 85 LYS A O 1
ATOM 705 N N . MET A 1 86 ? -14.428 2.965 8.958 1.00 87.38 86 MET A N 1
ATOM 706 C CA . MET A 1 86 ? -14.545 4.328 9.483 1.00 87.38 86 MET A CA 1
ATOM 707 C C . MET A 1 86 ? -13.191 4.894 9.916 1.00 87.38 86 MET A C 1
ATOM 709 O O . MET A 1 86 ? -12.835 5.998 9.504 1.00 87.38 86 MET A O 1
ATOM 713 N N . VAL A 1 87 ? -12.411 4.145 10.704 1.00 89.38 87 VAL A N 1
ATOM 714 C CA . VAL A 1 87 ? -11.070 4.586 11.127 1.00 89.38 87 VAL A CA 1
ATOM 715 C C . VAL A 1 87 ? -10.158 4.735 9.907 1.00 89.38 87 VAL A C 1
ATOM 717 O O . VAL A 1 87 ? -9.460 5.740 9.767 1.00 89.38 87 VAL A O 1
ATOM 720 N N . PHE A 1 88 ? -10.206 3.780 8.978 1.00 90.31 88 PHE A N 1
ATOM 721 C CA . PHE A 1 88 ? -9.492 3.854 7.712 1.00 90.31 88 PHE A CA 1
ATOM 722 C C . PHE A 1 88 ? -9.826 5.153 6.974 1.00 90.31 88 PHE A C 1
ATOM 724 O O . PHE A 1 88 ? -8.922 5.956 6.762 1.00 90.31 88 PHE A O 1
ATOM 731 N N . ALA A 1 89 ? -11.102 5.445 6.707 1.00 87.56 89 ALA A N 1
ATOM 732 C CA . ALA A 1 89 ? -11.519 6.686 6.051 1.00 87.56 89 ALA A CA 1
ATOM 733 C C . ALA A 1 89 ? -11.043 7.955 6.790 1.00 87.56 89 ALA A C 1
ATOM 735 O O . ALA A 1 89 ? -10.560 8.894 6.153 1.00 87.56 89 ALA A O 1
ATOM 736 N N . ALA A 1 90 ? -11.104 7.973 8.126 1.00 87.88 90 ALA A N 1
ATOM 737 C CA . ALA A 1 90 ? -10.657 9.106 8.939 1.00 87.88 90 ALA A CA 1
ATOM 738 C C . ALA A 1 90 ? -9.140 9.369 8.832 1.00 87.88 90 ALA A C 1
ATOM 740 O O . ALA A 1 90 ? -8.700 10.519 8.862 1.00 87.88 90 ALA A O 1
ATOM 741 N N . THR A 1 91 ? -8.327 8.325 8.641 1.00 88.88 91 THR A N 1
ATOM 742 C CA . THR A 1 91 ? -6.857 8.447 8.537 1.00 88.88 91 THR A CA 1
ATOM 743 C C . THR A 1 91 ? -6.353 8.929 7.169 1.00 88.88 91 THR A C 1
ATOM 745 O O . THR A 1 91 ? -5.168 9.239 7.029 1.00 88.88 91 THR A O 1
ATOM 748 N N . TRP A 1 92 ? -7.221 9.061 6.158 1.00 88.50 92 TRP A N 1
ATOM 749 C CA . TRP A 1 92 ? -6.831 9.420 4.784 1.00 88.50 92 TRP A CA 1
ATOM 750 C C . TRP A 1 92 ? -6.103 10.763 4.674 1.00 88.50 92 TRP A C 1
ATOM 752 O O . TRP A 1 92 ? -5.128 10.906 3.928 1.00 88.50 92 TRP A O 1
ATOM 762 N N . ALA A 1 93 ? -6.587 11.780 5.391 1.00 86.50 93 ALA A N 1
ATOM 763 C CA . ALA A 1 93 ? -5.980 13.107 5.381 1.00 86.50 93 ALA A CA 1
ATOM 764 C C . ALA A 1 93 ? -4.569 13.069 5.986 1.00 86.50 93 ALA A C 1
ATOM 766 O O . ALA A 1 93 ? -3.624 13.566 5.368 1.00 86.50 93 ALA A O 1
ATOM 767 N N . THR A 1 94 ? -4.428 12.403 7.134 1.00 87.06 94 THR A N 1
ATOM 768 C CA . THR A 1 94 ? -3.152 12.194 7.825 1.00 87.06 94 THR A CA 1
ATOM 769 C C . THR A 1 94 ? -2.168 11.442 6.941 1.00 87.06 94 THR A C 1
ATOM 771 O O . THR A 1 94 ? -1.057 11.919 6.731 1.00 87.06 94 THR A O 1
ATOM 774 N N . PHE A 1 95 ? -2.597 10.341 6.315 1.00 88.94 95 PHE A N 1
ATOM 775 C CA . PHE A 1 95 ? -1.755 9.545 5.421 1.00 88.94 95 PHE A CA 1
ATOM 776 C C . PHE A 1 95 ? -1.156 10.388 4.289 1.00 88.94 95 PHE A C 1
ATOM 778 O O . PHE A 1 95 ? 0.053 10.386 4.054 1.00 88.94 95 PHE A O 1
ATOM 785 N N . LYS A 1 96 ? -2.001 11.155 3.590 1.00 88.56 96 LYS A N 1
ATOM 786 C CA . LYS A 1 96 ? -1.561 12.038 2.501 1.00 88.56 96 LYS A CA 1
ATOM 787 C C . LYS A 1 96 ? -0.586 13.109 2.988 1.00 88.56 96 LYS A C 1
ATOM 789 O O . LYS A 1 96 ? 0.344 13.455 2.256 1.00 88.56 96 LYS A O 1
ATOM 794 N N . SER A 1 97 ? -0.820 13.654 4.182 1.00 87.75 97 SER A N 1
ATOM 795 C CA . SER A 1 97 ? 0.055 14.666 4.770 1.00 87.75 97 SER A CA 1
ATOM 796 C C . SER A 1 97 ? 1.420 14.086 5.131 1.00 87.75 97 SER A C 1
ATOM 798 O O . SER A 1 97 ? 2.434 14.688 4.794 1.00 87.75 97 SER A O 1
ATOM 800 N N . GLU A 1 98 ? 1.457 12.911 5.759 1.00 87.94 98 GLU A N 1
ATOM 801 C CA . GLU A 1 98 ? 2.703 12.259 6.174 1.00 87.94 98 GLU A CA 1
ATOM 802 C C . GLU A 1 98 ? 3.523 11.754 4.978 1.00 87.94 98 GLU A C 1
ATOM 804 O O . GLU A 1 98 ? 4.747 11.898 4.949 1.00 87.94 98 GLU A O 1
ATOM 809 N N . PHE A 1 99 ? 2.868 11.201 3.953 1.00 87.88 99 PHE A N 1
ATOM 810 C CA . PHE A 1 99 ? 3.566 10.745 2.751 1.00 87.88 99 PHE A CA 1
ATOM 811 C C . PHE A 1 99 ? 4.122 11.916 1.923 1.00 87.88 99 PHE A C 1
ATOM 813 O O . PHE A 1 99 ? 5.232 11.844 1.385 1.00 87.88 99 PHE A O 1
ATOM 820 N N . GLY A 1 100 ? 3.386 13.025 1.853 1.00 87.88 100 GLY A N 1
ATOM 821 C CA . GLY A 1 100 ? 3.735 14.206 1.070 1.00 87.88 100 GLY A CA 1
ATOM 822 C C . GLY A 1 100 ? 2.948 14.256 -0.234 1.00 87.88 100 GLY A C 1
ATOM 823 O O . GLY A 1 100 ? 3.250 13.556 -1.202 1.00 87.88 100 GLY A O 1
ATOM 824 N N . GLN A 1 101 ? 1.941 15.128 -0.259 1.00 84.19 101 GLN A N 1
ATOM 825 C CA . GLN A 1 101 ? 0.965 15.229 -1.347 1.00 84.19 101 GLN A CA 1
ATOM 826 C C . GLN A 1 101 ? 1.579 15.567 -2.709 1.00 84.19 101 GLN A C 1
ATOM 828 O O . GLN A 1 101 ? 1.035 15.146 -3.725 1.00 84.19 101 GLN A O 1
ATOM 833 N N . SER A 1 102 ? 2.707 16.280 -2.727 1.00 85.88 102 SER A N 1
ATOM 834 C CA . SER A 1 102 ? 3.435 16.657 -3.944 1.00 85.88 102 SER A CA 1
ATOM 835 C C . SER A 1 102 ? 4.011 15.465 -4.712 1.00 85.88 102 SER A C 1
ATOM 837 O O . SER A 1 102 ? 4.231 15.574 -5.912 1.00 85.88 102 SER A O 1
ATOM 839 N N . ASN A 1 103 ? 4.218 14.321 -4.050 1.00 86.44 103 ASN A N 1
ATOM 840 C CA . ASN A 1 103 ? 4.738 13.105 -4.683 1.00 86.44 103 ASN A CA 1
ATOM 841 C C . ASN A 1 103 ? 3.629 12.236 -5.300 1.00 86.44 103 ASN A C 1
ATOM 843 O O . ASN A 1 103 ? 3.916 11.248 -5.974 1.00 86.44 103 ASN A O 1
ATOM 847 N N . ILE A 1 104 ? 2.358 12.548 -5.026 1.00 89.75 104 ILE A N 1
ATOM 848 C CA . ILE A 1 104 ? 1.218 11.745 -5.467 1.00 89.75 104 ILE A CA 1
ATOM 849 C C . ILE A 1 104 ? 0.682 12.326 -6.774 1.00 89.75 104 ILE A C 1
ATOM 851 O O . ILE A 1 104 ? 0.046 13.378 -6.779 1.00 89.75 104 ILE A O 1
ATOM 855 N N . ARG A 1 105 ? 0.880 11.598 -7.874 1.00 90.69 105 ARG A N 1
ATOM 856 C CA . ARG A 1 105 ? 0.383 11.960 -9.208 1.00 90.69 105 ARG A CA 1
ATOM 857 C C . ARG A 1 105 ? -1.083 11.606 -9.404 1.00 90.69 105 ARG A C 1
ATOM 859 O O . ARG A 1 105 ? -1.852 12.409 -9.919 1.00 90.69 105 ARG A O 1
ATOM 866 N N . HIS A 1 106 ? -1.462 10.398 -8.999 1.00 90.69 106 HIS A N 1
ATOM 867 C CA . HIS A 1 106 ? -2.821 9.896 -9.168 1.00 90.69 106 HIS A CA 1
ATOM 868 C C . HIS A 1 106 ? -3.347 9.339 -7.855 1.00 90.69 106 HIS A C 1
ATOM 870 O O . HIS A 1 106 ? -2.605 8.754 -7.064 1.00 90.69 106 HIS A O 1
ATOM 876 N N . LYS A 1 107 ? -4.644 9.545 -7.632 1.00 90.31 107 LYS A N 1
ATOM 877 C CA . LYS A 1 107 ? -5.365 9.071 -6.456 1.00 90.31 107 LYS A CA 1
ATOM 878 C C . LYS A 1 107 ? -6.577 8.296 -6.937 1.00 90.31 107 LYS A C 1
ATOM 880 O O . LYS A 1 107 ? -7.372 8.842 -7.697 1.00 90.31 107 LYS A O 1
ATOM 885 N N . PHE A 1 108 ? -6.715 7.063 -6.478 1.00 89.31 108 PHE A N 1
ATOM 886 C CA . PHE A 1 108 ? -7.899 6.253 -6.723 1.00 89.31 108 PHE A CA 1
ATOM 887 C C . PHE A 1 108 ? -8.512 5.861 -5.388 1.00 89.31 108 PHE A C 1
ATOM 889 O O . PHE A 1 108 ? -7.804 5.451 -4.471 1.00 89.31 108 PHE A O 1
ATOM 896 N N . ASN A 1 109 ? -9.825 6.016 -5.282 1.00 87.19 109 ASN A N 1
ATOM 897 C CA . ASN A 1 109 ? -10.573 5.601 -4.110 1.00 87.19 109 ASN A CA 1
ATOM 898 C C . ASN A 1 109 ? -11.547 4.517 -4.542 1.00 87.19 109 ASN A C 1
ATOM 900 O O . ASN A 1 109 ? -12.471 4.796 -5.299 1.00 87.19 109 ASN A O 1
ATOM 904 N N . PHE A 1 110 ? -11.317 3.300 -4.066 1.00 83.19 110 PHE A N 1
ATOM 905 C CA . PHE A 1 110 ? -12.161 2.137 -4.324 1.00 83.19 110 PHE A CA 1
ATOM 906 C C . PHE A 1 110 ? -13.003 1.789 -3.095 1.00 83.19 110 PHE A C 1
ATOM 908 O O . PHE A 1 110 ? -13.292 0.625 -2.838 1.00 83.19 110 PHE A O 1
ATOM 915 N N . PHE A 1 111 ? -13.393 2.806 -2.326 1.00 72.94 111 PHE A N 1
ATOM 916 C CA . PHE A 1 111 ? -14.493 2.669 -1.385 1.00 72.94 111 PHE A CA 1
ATOM 917 C C . PHE A 1 111 ? -15.752 2.435 -2.213 1.00 72.94 111 PHE A C 1
ATOM 919 O O . PHE A 1 111 ? -16.195 3.337 -2.929 1.00 72.94 111 PHE A O 1
ATOM 926 N N . LEU A 1 112 ? -16.308 1.227 -2.151 1.00 55.28 112 LEU A N 1
ATOM 927 C CA . LEU A 1 112 ? -17.678 1.029 -2.595 1.00 55.28 112 LEU A CA 1
ATOM 928 C C . LEU A 1 112 ? -18.538 1.982 -1.759 1.00 55.28 112 LEU A C 1
ATOM 930 O O . LEU A 1 112 ? -18.437 2.034 -0.533 1.00 55.28 112 LEU A O 1
ATOM 934 N N . LEU A 1 113 ? -19.256 2.855 -2.460 1.00 45.66 113 LEU A N 1
ATOM 935 C CA . LEU A 1 113 ? -20.073 3.929 -1.912 1.00 45.66 113 LEU A CA 1
ATOM 936 C C . LEU A 1 113 ? -21.236 3.339 -1.102 1.00 45.66 113 LEU A C 1
ATOM 938 O O . LEU A 1 113 ? -22.360 3.294 -1.577 1.00 45.66 113 LEU A O 1
ATOM 942 N N . TYR A 1 114 ? -20.958 2.914 0.125 1.00 43.12 114 TYR A N 1
ATOM 943 C CA . TYR A 1 114 ? -21.948 2.680 1.173 1.00 43.12 114 TYR A CA 1
ATOM 944 C C . TYR A 1 114 ? -21.435 3.301 2.474 1.00 43.12 114 TYR A C 1
ATOM 946 O O . TYR A 1 114 ? -21.211 2.643 3.487 1.00 43.12 114 TYR A O 1
ATOM 954 N N . ILE A 1 115 ? -21.192 4.612 2.412 1.00 44.09 115 ILE A N 1
ATOM 955 C CA . ILE A 1 115 ? -21.236 5.485 3.588 1.00 44.09 115 ILE A CA 1
ATOM 956 C C . ILE A 1 115 ? -22.357 6.503 3.344 1.00 44.09 115 ILE A C 1
ATOM 958 O O . ILE A 1 115 ? -22.100 7.698 3.257 1.00 44.09 115 ILE A O 1
ATOM 962 N N . TYR A 1 116 ? -23.575 5.997 3.140 1.00 43.81 116 TYR A N 1
ATOM 963 C CA . TYR A 1 116 ? -24.854 6.692 3.303 1.00 43.81 116 TYR A CA 1
ATOM 964 C C . TYR A 1 116 ? -25.908 5.657 3.686 1.00 43.81 116 TYR A C 1
ATOM 966 O O . TYR A 1 116 ? -25.896 4.571 3.064 1.00 43.81 116 TYR A O 1
#

Organism: Wuchereria bancrofti (NCBI:txid6293)

InterPro domains:
  IPR002108 Actin-depolymerising factor homology domain [PF00241] (2-104)
  IPR002108 Actin-depolymerising factor homology domain [PS51263] (1-116)
  IPR002108 Actin-depolymerising factor homology domain [SM00102] (2-116)
  IPR028458 Twinfilin [PTHR13759] (2-108)
  IPR029006 ADF-H/Gelsolin-like domain superfamily [G3DSA:3.40.20.10] (1-110)

Mean predicted aligned error: 5.05 Å

pLDDT: mean 85.68, std 9.9, range [43.12, 94.06]

Secondary structure (DSSP, 8-state):
-HHHHHHHHHHHTT--SEEEEEEETTEEEEEEEE---S-HHHHHHHHHHHH--SSS-EEEEEEEETTTEEEEEEEE-TTS-HHHHHHHHHHHHHHHHHH-GGGEEEEEEEE-S---

Sequence (116 aa):
SDKLLRFFNECKSGKIRLAKIVVKNEELCVNFQGKGTTDWRADFKRHLPDCIDAFEPCYILFRIDEPYGWILMSFADDRAPVREKMVFAATWATFKSEFGQSNIRHKFNFFLLYIY

Solvent-accessible surface area (backbone atoms only — not comparable to full-atom values): 6620 Å² total; per-residue (Å²): 108,73,68,52,53,52,48,46,52,48,39,63,70,64,68,43,24,34,35,32,32,31,66,56,95,91,35,80,37,83,76,46,77,36,75,58,67,95,51,46,68,60,41,46,70,65,51,50,69,81,66,64,48,62,59,53,47,33,38,38,42,35,49,74,46,88,81,53,30,24,35,39,35,39,43,37,44,87,75,22,54,66,71,58,52,52,54,46,62,67,43,49,65,56,50,42,62,70,67,39,61,87,36,49,74,43,79,46,76,52,57,68,92,71,91,121

Nearest PDB structures (foldseek):
  2vac-assembly1_A  TM=9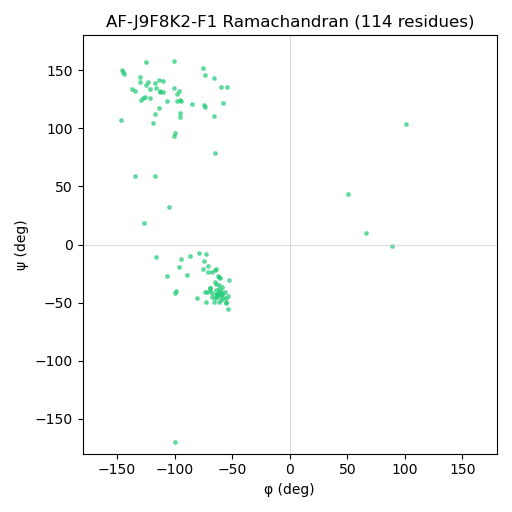.538E-01  e=1.274E-11  Homo sapiens
  1m4j-assembly2_B  TM=9.447E-01  e=4.390E-11  Mus musculus
  7ccc-assembly1_B  TM=9.449E-01  e=6.079E-11  Homo sapiens
  5ivu-assembly2_B  TM=7.774E-01  e=4.171E-06  Streptomyces griseoflavus
  6i4g-assembly2_G  TM=6.693E-01  e=5.166E-04  Mus musculus